Protein AF-A0A2U1IYW6-F1 (afdb_monomer)

Secondary structure (DSSP, 8-state):
-PPPPHHHHHHHHHHHHTT--HHHHHHHHT--HHHHHHHHHHH-TTS-----SPPPSS-HHHHHHHHHHHHTTS--SHHHHHHHHHHHH-----

Organism: Smittium angustum (NCBI:txid133377)

pLDDT: mean 84.58, std 8.82, range [49.84, 94.44]

Sequence (94 aa):
MGKLSIEKKSRIKESLKAGQSVYDVASKFGISKSTVHRMGRTINSNVMKSKGGRLIKLSPQTKRTIVRMMASGKHKTAVSIRDQLELDYKISVS

Mean predicted aligned error: 10.99 Å

Foldseek 3Di:
DDDDDPVLLVVLLVCVVVVHDLVVSCVVSVHDSVVSVVSNCVNPVVPDDDPDDDDDLDDPVLVVVLVVCVVVVVDPDPVVSQVVCCVPPVRHDD

Nearest PDB structures (foldseek):
  1mdm-assembly1_A  TM=4.839E-01  e=1.231E-02  Homo sapiens
  1u78-assembly1_A  TM=4.493E-01  e=9.645E-03  Caenorhabditis elegans
  2lvs-assembly1_A  TM=4.609E-01  e=2.888E-02  Hyperthermus butylicus DSM 5456
  1tc3-assembly1_C  TM=7.782E-01  e=1.341E+00  Caenorhabditis elegans
  6vdk-assembly1_C  TM=5.517E-01  e=6.147E+00  Human immunodeficiency virus 1

Radius of gyration: 24.69 Å; Cα contacts (8 Å, |Δi|>4): 46; chains: 1; bounding box: 53×29×54 Å

Solvent-accessible surface area (backbone atoms only — not comparable to full-atom values): 5909 Å² total; per-residue (Å²): 135,81,84,79,54,70,67,63,52,50,55,52,51,52,43,50,72,72,67,51,53,50,62,59,54,14,65,76,69,74,45,57,50,69,59,44,46,56,54,48,55,68,72,50,64,84,59,79,72,77,84,66,84,77,81,78,89,68,53,73,65,56,54,52,51,52,53,50,42,48,73,67,62,80,38,90,45,73,63,58,48,47,54,48,39,32,71,79,66,68,47,87,85,129

Structure (mmCIF, N/CA/C/O backbone):
data_AF-A0A2U1IYW6-F1
#
_entry.id   AF-A0A2U1IYW6-F1
#
loop_
_atom_site.group_PDB
_atom_site.id
_atom_site.type_symbol
_atom_site.label_atom_id
_atom_site.label_alt_id
_atom_site.label_comp_id
_atom_site.label_asym_id
_atom_site.label_entity_id
_atom_site.label_seq_id
_atom_site.pdbx_PDB_ins_code
_atom_site.Cartn_x
_atom_site.Cartn_y
_atom_site.Cartn_z
_atom_site.occupancy
_atom_site.B_iso_or_equiv
_atom_site.auth_seq_id
_atom_site.auth_comp_id
_atom_site.auth_asym_id
_atom_site.auth_atom_id
_atom_site.pdbx_PDB_model_num
ATOM 1 N N . MET A 1 1 ? -22.394 -0.059 1.478 1.00 49.84 1 MET A N 1
ATOM 2 C CA . MET A 1 1 ? -21.800 0.507 2.715 1.00 49.84 1 MET A CA 1
ATOM 3 C C . MET A 1 1 ? -21.938 2.024 2.677 1.00 49.84 1 MET A C 1
ATOM 5 O O . MET A 1 1 ? -21.246 2.664 1.894 1.00 49.84 1 MET A O 1
ATOM 9 N N . GLY A 1 2 ? -22.868 2.592 3.450 1.00 68.19 2 GLY A N 1
ATOM 10 C CA . GLY A 1 2 ? -23.080 4.043 3.505 1.00 68.19 2 GLY A CA 1
ATOM 11 C C . GLY A 1 2 ? -21.886 4.779 4.122 1.00 68.19 2 GLY A C 1
ATOM 12 O O . GLY A 1 2 ? -21.180 4.239 4.977 1.00 68.19 2 GLY A O 1
ATOM 13 N N . LYS A 1 3 ? -21.629 6.015 3.682 1.00 74.06 3 LYS A N 1
ATOM 14 C CA . LYS A 1 3 ? -20.600 6.869 4.292 1.00 74.06 3 LYS A CA 1
ATOM 15 C C . LYS A 1 3 ? -20.990 7.173 5.742 1.00 74.06 3 LYS A C 1
ATOM 17 O O . LYS A 1 3 ? -22.095 7.627 6.006 1.00 74.06 3 LYS A O 1
ATOM 22 N N . LEU A 1 4 ? -20.056 6.979 6.678 1.00 80.12 4 LEU A N 1
ATOM 23 C CA . LEU A 1 4 ? -20.226 7.466 8.049 1.00 80.12 4 LEU A CA 1
ATOM 24 C C . LEU A 1 4 ? -20.327 9.000 8.055 1.00 80.12 4 LEU A C 1
ATOM 26 O O . LEU A 1 4 ? -19.474 9.658 7.443 1.00 80.12 4 LEU A O 1
ATOM 30 N N . SER A 1 5 ? -21.295 9.534 8.808 1.00 87.81 5 SER A N 1
ATOM 31 C CA . SER A 1 5 ? -21.407 10.969 9.099 1.00 87.81 5 SER A CA 1
ATOM 32 C C . SER A 1 5 ? -20.105 11.521 9.697 1.00 87.81 5 SER A C 1
ATOM 34 O O . SER A 1 5 ? -19.374 10.814 10.402 1.00 87.81 5 SER A O 1
ATOM 36 N N . ILE A 1 6 ? -19.809 12.784 9.391 1.00 87.06 6 ILE A N 1
ATOM 37 C CA . ILE A 1 6 ? -18.604 13.491 9.840 1.00 87.06 6 ILE A CA 1
ATOM 38 C C . ILE A 1 6 ? -18.568 13.562 11.372 1.00 87.06 6 ILE A C 1
ATOM 40 O O . ILE A 1 6 ? -17.546 13.228 11.971 1.00 87.06 6 ILE A O 1
ATOM 44 N N . GLU A 1 7 ? -19.698 13.873 12.006 1.00 89.12 7 GLU A N 1
ATOM 45 C CA . GLU A 1 7 ? -19.820 13.939 13.468 1.00 89.12 7 GLU A CA 1
ATOM 46 C C . GLU A 1 7 ? -19.511 12.595 14.126 1.00 89.12 7 GLU A C 1
ATOM 48 O O . GLU A 1 7 ? -18.716 12.503 15.063 1.00 89.12 7 GLU A O 1
ATOM 53 N N . LYS A 1 8 ? -20.086 11.518 13.574 1.00 88.50 8 LYS A N 1
ATOM 54 C CA . LYS A 1 8 ? -19.870 10.157 14.073 1.00 88.50 8 LYS A CA 1
ATOM 55 C C . LYS A 1 8 ? -18.388 9.783 13.984 1.00 88.50 8 LYS A C 1
ATOM 57 O O . LYS A 1 8 ? -17.857 9.179 14.910 1.00 88.50 8 LYS A O 1
ATOM 62 N N . LYS A 1 9 ? -17.689 10.202 12.920 1.00 88.75 9 LYS A N 1
ATOM 63 C CA . LYS A 1 9 ? -16.235 10.009 12.791 1.00 88.75 9 LYS A CA 1
ATOM 64 C C . LYS A 1 9 ? -15.432 10.788 13.832 1.00 88.75 9 LYS A C 1
ATOM 66 O O . LYS A 1 9 ? -14.438 10.237 14.300 1.00 88.75 9 LYS A O 1
ATOM 71 N N . SER A 1 10 ? -15.813 12.024 14.169 1.00 90.69 10 SER A N 1
ATOM 72 C CA . SER A 1 10 ? -15.098 12.815 15.188 1.00 90.69 10 SER A CA 1
ATOM 73 C C . SER A 1 10 ? -15.160 12.133 16.549 1.00 90.69 10 SER A C 1
ATOM 75 O O . SER A 1 10 ? -14.119 11.823 17.126 1.00 90.69 10 SER A O 1
ATOM 77 N N . ARG A 1 11 ? -16.367 11.743 16.976 1.00 92.75 11 ARG A N 1
ATOM 78 C CA . ARG A 1 11 ? -16.586 11.066 18.263 1.00 92.75 11 ARG A CA 1
ATOM 79 C C . ARG A 1 11 ? -15.795 9.762 18.385 1.00 92.75 11 ARG A C 1
ATOM 81 O O . ARG A 1 11 ? -15.184 9.502 19.413 1.00 92.75 11 ARG A O 1
ATOM 88 N N . ILE A 1 12 ? -15.738 8.964 17.315 1.00 91.12 12 ILE A N 1
ATOM 89 C CA . ILE A 1 12 ? -14.920 7.737 17.284 1.00 91.12 12 ILE A CA 1
ATOM 90 C C . ILE A 1 12 ? -13.432 8.061 17.459 1.00 91.12 12 ILE A C 1
ATOM 92 O O . ILE A 1 12 ? -12.734 7.360 18.188 1.00 91.12 12 ILE A O 1
ATOM 96 N N . LYS A 1 13 ? -12.927 9.109 16.793 1.00 90.44 13 LYS A N 1
ATOM 97 C CA . LYS A 1 13 ? -11.522 9.518 16.932 1.00 90.44 13 LYS A CA 1
ATOM 98 C C . LYS A 1 13 ? -11.212 9.979 18.355 1.00 90.44 13 LYS A C 1
ATOM 100 O O . LYS A 1 13 ? -10.160 9.619 18.868 1.00 90.44 13 LYS A O 1
ATOM 105 N N . GLU A 1 14 ? -12.104 10.742 18.977 1.00 92.38 14 GLU A N 1
ATOM 106 C CA . GLU A 1 14 ? -11.972 11.186 20.371 1.00 92.38 14 GLU A CA 1
ATOM 107 C C . GLU A 1 14 ? -11.948 9.994 21.334 1.00 92.38 14 GLU A C 1
ATOM 109 O O . GLU A 1 14 ? -11.036 9.891 22.150 1.00 92.38 14 GLU A O 1
ATOM 114 N N . SER A 1 15 ? -12.866 9.034 21.176 1.00 90.88 15 SER A N 1
ATOM 115 C CA . SER A 1 15 ? -12.884 7.798 21.971 1.00 90.88 15 SER A CA 1
ATOM 116 C C . SER A 1 15 ? -11.599 6.974 21.829 1.00 90.88 15 SER A C 1
ATOM 118 O O . SER A 1 15 ? -11.066 6.487 22.823 1.00 90.88 15 SER A O 1
ATOM 120 N N . LEU A 1 16 ? -11.062 6.856 20.610 1.00 90.19 16 LEU A N 1
ATOM 121 C CA . LEU A 1 16 ? -9.794 6.160 20.367 1.00 90.19 16 LEU A CA 1
ATOM 122 C C . LEU A 1 16 ? -8.591 6.910 20.959 1.00 90.19 16 LEU A C 1
ATOM 124 O O . LEU A 1 16 ? -7.674 6.272 21.469 1.00 90.19 16 LEU A O 1
ATOM 128 N N . LYS A 1 17 ? -8.590 8.249 20.924 1.00 88.56 17 LYS A N 1
ATOM 129 C CA . LYS A 1 17 ? -7.562 9.072 21.586 1.00 88.56 17 LYS A CA 1
ATOM 130 C C . LYS A 1 17 ? -7.624 8.964 23.110 1.00 88.56 17 LYS A C 1
ATOM 132 O O . LYS A 1 17 ? -6.583 9.001 23.750 1.00 88.56 17 LYS A O 1
ATOM 137 N N . ALA A 1 18 ? -8.820 8.788 23.668 1.00 90.56 18 ALA A N 1
ATOM 138 C CA . ALA A 1 18 ? -9.033 8.547 25.093 1.00 90.56 18 ALA A CA 1
ATOM 139 C C . ALA A 1 18 ? -8.603 7.137 25.553 1.00 90.56 18 ALA A C 1
ATOM 141 O O . ALA A 1 18 ? -8.800 6.791 26.713 1.00 90.56 18 ALA A O 1
ATOM 142 N N . GLY A 1 19 ? -8.043 6.307 24.662 1.00 88.00 19 GLY A N 1
ATOM 143 C CA . GLY A 1 19 ? -7.529 4.979 25.003 1.00 88.00 19 GLY A CA 1
ATOM 144 C C . GLY A 1 19 ? -8.591 3.880 25.076 1.00 88.00 19 GLY A C 1
ATOM 145 O O . GLY A 1 19 ? -8.286 2.778 25.526 1.00 88.00 19 GLY A O 1
ATOM 146 N N . GLN A 1 20 ? -9.825 4.136 24.626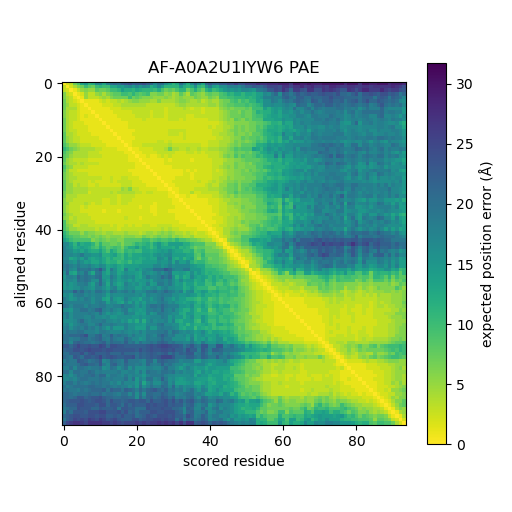 1.00 91.94 20 GLN A N 1
ATOM 147 C CA . GLN A 1 20 ?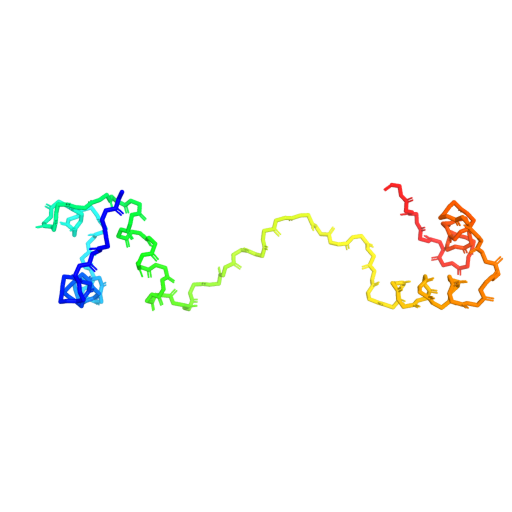 -10.862 3.101 24.592 1.00 91.94 20 GLN A CA 1
ATOM 148 C C . GLN A 1 20 ? -10.505 1.986 23.606 1.00 91.94 20 GLN A C 1
ATOM 150 O O . GLN A 1 20 ? -9.931 2.231 22.537 1.00 91.94 20 GLN A O 1
ATOM 155 N N . SER A 1 21 ? -10.882 0.748 23.941 1.00 91.75 21 SER A N 1
ATOM 156 C CA . SER A 1 21 ? -10.585 -0.392 23.082 1.00 91.75 21 SER A CA 1
ATOM 157 C C . SER A 1 21 ? -11.365 -0.312 21.764 1.00 91.75 21 SER A C 1
ATOM 159 O O . SER A 1 21 ? -12.490 0.187 21.685 1.00 91.75 21 SER A O 1
ATOM 161 N N . VAL A 1 22 ? -10.782 -0.865 20.697 1.00 93.00 22 VAL A N 1
ATOM 162 C CA . VAL A 1 22 ? -11.441 -0.952 19.382 1.00 93.00 22 VAL A CA 1
ATOM 163 C C . VAL A 1 22 ? -12.771 -1.710 19.475 1.00 93.00 22 VAL A C 1
ATOM 165 O O . VAL A 1 22 ? -13.689 -1.416 18.710 1.00 93.00 22 VAL A O 1
ATOM 168 N N . TYR A 1 23 ? -12.873 -2.679 20.389 1.00 94.44 23 TYR A N 1
ATOM 169 C CA . TYR A 1 23 ? -14.077 -3.482 20.582 1.00 94.44 23 TYR A CA 1
ATOM 170 C C . TYR A 1 23 ? -15.197 -2.660 21.226 1.00 94.44 23 TYR A C 1
ATOM 172 O O . TYR A 1 23 ? -16.303 -2.619 20.691 1.00 94.44 23 TYR A O 1
ATOM 180 N N . ASP A 1 24 ? -14.887 -1.918 22.289 1.00 94.12 24 ASP A N 1
ATOM 181 C CA . ASP A 1 24 ? -15.871 -1.090 22.997 1.00 94.12 24 ASP A CA 1
ATOM 182 C C . ASP A 1 24 ? -16.406 0.023 22.098 1.00 94.12 24 ASP A C 1
ATOM 184 O O . ASP A 1 24 ? -17.609 0.274 22.039 1.00 94.12 24 ASP A O 1
ATOM 188 N N . VAL A 1 25 ? -15.521 0.651 21.319 1.00 93.44 25 VAL A N 1
ATOM 189 C CA . VAL A 1 25 ? -15.901 1.680 20.345 1.00 93.44 25 VAL A CA 1
ATOM 190 C C . VAL A 1 25 ? -16.754 1.083 19.216 1.00 93.44 25 VAL A C 1
ATOM 192 O O . VAL A 1 25 ? -17.724 1.704 18.781 1.00 93.44 25 VAL A O 1
ATOM 195 N N . ALA A 1 26 ? -16.446 -0.127 18.745 1.00 94.12 26 ALA A N 1
ATOM 196 C CA . ALA A 1 26 ? -17.251 -0.803 17.726 1.00 94.12 26 ALA A CA 1
ATOM 197 C C . ALA A 1 26 ? -18.681 -1.077 18.218 1.00 94.12 26 ALA A C 1
ATOM 199 O O . ALA A 1 26 ? -19.640 -0.712 17.530 1.00 94.12 26 ALA A O 1
ATOM 200 N N . SER A 1 27 ? -18.812 -1.630 19.428 1.00 94.19 27 SER A N 1
ATOM 201 C CA . SER A 1 27 ? -20.100 -1.908 20.073 1.00 94.19 27 SER A CA 1
ATOM 202 C C . SER A 1 27 ? -20.888 -0.626 20.350 1.00 94.19 27 SER A C 1
ATOM 204 O O . SER A 1 27 ? -22.060 -0.535 19.992 1.00 94.19 27 SER A O 1
ATOM 206 N N . LYS A 1 28 ? -20.236 0.411 20.891 1.00 93.00 28 LYS A N 1
ATOM 207 C CA . LYS A 1 28 ? -20.874 1.690 21.246 1.00 93.00 28 LYS A CA 1
ATOM 208 C C . LYS A 1 28 ? -21.454 2.436 20.044 1.00 93.00 28 LYS A C 1
ATOM 210 O O . LYS A 1 28 ? -22.505 3.059 20.150 1.00 93.00 28 LYS A O 1
ATOM 215 N N . PHE A 1 29 ? -20.761 2.418 18.906 1.00 90.19 29 PHE A N 1
ATOM 216 C CA . PHE A 1 29 ? -21.169 3.176 17.719 1.00 90.19 29 PHE A CA 1
ATOM 217 C C . PHE A 1 29 ? -21.878 2.322 16.654 1.00 90.19 29 PHE A C 1
ATOM 219 O O . PHE A 1 29 ? -22.296 2.877 15.628 1.00 90.19 29 PHE A O 1
ATOM 226 N N . GLY A 1 30 ? -22.023 1.010 16.876 1.00 90.56 30 GLY A N 1
ATOM 227 C CA . GLY A 1 30 ? -22.671 0.081 15.946 1.00 90.56 30 GLY A CA 1
ATOM 228 C C . GLY A 1 30 ? -21.934 -0.018 14.608 1.00 90.56 30 GLY A C 1
ATOM 229 O O . GLY A 1 30 ? -22.535 0.137 13.546 1.00 90.56 30 GLY A O 1
ATOM 230 N N . ILE A 1 31 ? -20.612 -0.180 14.6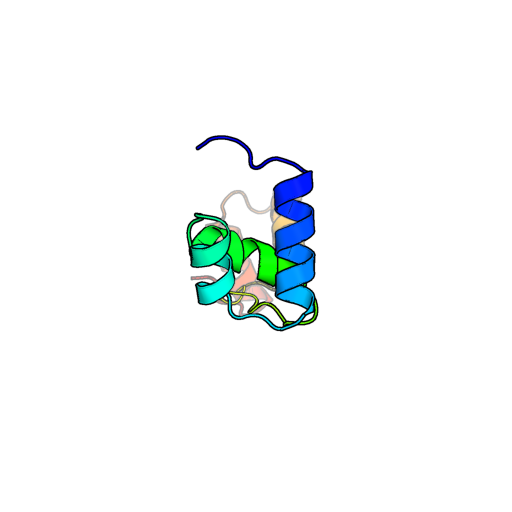48 1.00 90.69 31 ILE A N 1
ATOM 231 C CA . ILE A 1 31 ? -19.749 -0.240 13.457 1.00 90.69 31 ILE A CA 1
ATOM 232 C C . ILE A 1 31 ? -18.830 -1.443 13.520 1.00 90.69 31 ILE A C 1
ATOM 234 O O . ILE A 1 31 ? -18.467 -1.918 14.590 1.00 90.69 31 ILE A O 1
ATOM 238 N N . SER A 1 32 ? -18.386 -1.910 12.353 1.00 92.81 32 SER A N 1
ATOM 239 C CA . SER A 1 32 ? -17.472 -3.044 12.308 1.00 92.81 32 SER A CA 1
ATOM 240 C C . SER A 1 32 ? -16.145 -2.728 13.007 1.00 92.81 32 SER A C 1
ATOM 242 O O . SER A 1 32 ? -15.537 -1.667 12.806 1.00 92.81 32 SER A O 1
ATOM 244 N N . LYS A 1 33 ? -15.634 -3.716 13.749 1.00 93.81 33 LYS A N 1
ATOM 245 C CA . LYS A 1 33 ? -14.298 -3.690 14.363 1.00 93.81 33 LYS A CA 1
ATOM 246 C C . LYS A 1 33 ? -13.212 -3.303 13.353 1.00 93.81 33 LYS A C 1
ATOM 248 O O . LYS A 1 33 ? -12.323 -2.517 13.666 1.00 93.81 33 LYS A O 1
ATOM 253 N N . SER A 1 34 ? -13.306 -3.806 12.120 1.00 92.44 34 SER A N 1
ATOM 254 C CA . SER A 1 34 ? -12.366 -3.495 11.033 1.00 92.44 34 SER A CA 1
ATOM 255 C C . SER A 1 34 ? -12.354 -2.009 10.653 1.00 92.44 34 SER A C 1
ATOM 257 O O . SER A 1 34 ? -11.286 -1.453 10.382 1.00 92.44 34 SER A O 1
ATOM 259 N N . THR A 1 35 ? -13.511 -1.340 10.684 1.00 91.31 35 THR A N 1
ATOM 260 C CA . THR A 1 35 ? -13.629 0.097 10.397 1.00 91.31 35 THR A CA 1
ATOM 261 C C . THR A 1 35 ? -12.973 0.917 11.502 1.00 91.31 35 THR A C 1
ATOM 263 O O . THR A 1 35 ? -12.136 1.773 11.207 1.00 91.31 35 THR A O 1
ATOM 266 N N . VAL A 1 36 ? -13.285 0.617 12.766 1.00 92.94 36 VAL A N 1
ATOM 267 C CA . VAL A 1 36 ? -12.693 1.299 13.928 1.00 92.94 36 VAL A CA 1
ATOM 268 C C . VAL A 1 36 ? -11.178 1.086 13.965 1.00 92.94 36 VAL A C 1
ATOM 270 O O . VAL A 1 36 ? -10.423 2.044 14.108 1.00 92.94 36 VAL A O 1
ATOM 273 N N . HIS A 1 37 ? -10.713 -0.142 13.725 1.00 91.44 37 HIS A N 1
ATOM 274 C CA . HIS A 1 37 ? -9.287 -0.464 13.662 1.00 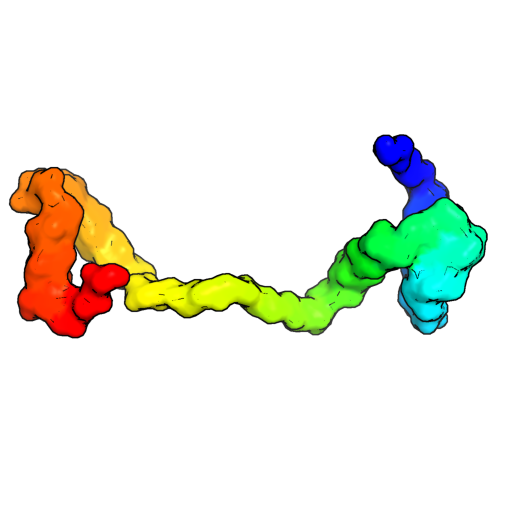91.44 37 HIS A CA 1
ATOM 275 C C . HIS A 1 37 ? -8.555 0.341 12.578 1.00 91.44 37 HIS A C 1
ATOM 277 O O . HIS A 1 37 ? -7.477 0.891 12.810 1.00 91.44 37 HIS A O 1
ATOM 283 N N . ARG A 1 38 ? -9.151 0.461 11.384 1.00 88.75 38 ARG A N 1
ATOM 284 C CA . ARG A 1 38 ? -8.595 1.279 10.298 1.00 88.75 38 ARG A CA 1
ATOM 285 C C . ARG A 1 38 ? -8.532 2.759 10.678 1.00 88.75 38 ARG A C 1
ATOM 287 O O . ARG A 1 38 ? -7.543 3.407 10.347 1.00 88.75 38 ARG A O 1
ATOM 294 N N . MET A 1 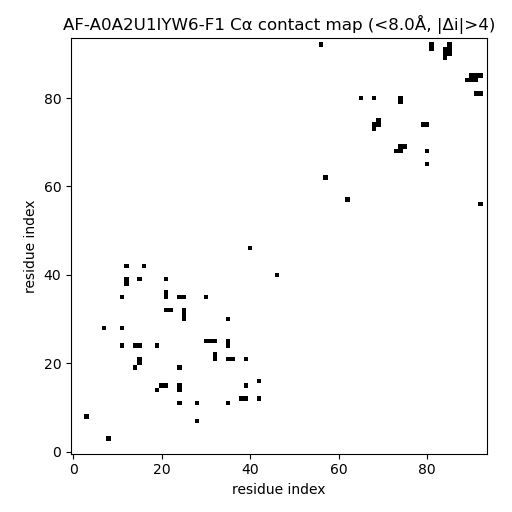39 ? -9.540 3.279 11.381 1.00 89.81 39 MET A N 1
ATOM 295 C CA . MET A 1 39 ? -9.510 4.645 11.917 1.00 89.81 39 MET A CA 1
ATOM 296 C C . MET A 1 39 ? -8.398 4.812 12.964 1.00 89.81 39 MET A C 1
ATOM 298 O O . MET A 1 39 ? -7.631 5.767 12.871 1.00 89.81 39 MET A O 1
ATOM 302 N N . GLY A 1 40 ? -8.224 3.856 13.879 1.00 88.00 40 GLY A N 1
ATOM 303 C CA . GLY A 1 40 ? -7.154 3.877 14.885 1.00 88.00 40 GLY A CA 1
ATOM 304 C C . GLY A 1 40 ? -5.747 3.929 14.283 1.00 88.00 40 GLY A C 1
ATOM 305 O O . GLY A 1 40 ? -4.929 4.743 14.706 1.00 88.00 40 GLY A O 1
ATOM 306 N N . ARG A 1 41 ? -5.485 3.163 13.213 1.00 84.50 41 ARG A N 1
ATOM 307 C CA . ARG A 1 41 ? -4.197 3.215 12.486 1.00 84.50 41 ARG A CA 1
ATOM 308 C C . ARG A 1 41 ? -3.854 4.600 11.925 1.00 84.50 41 ARG A C 1
ATOM 310 O O . ARG A 1 41 ? -2.683 4.881 11.705 1.00 84.50 41 ARG A O 1
ATOM 317 N N . THR A 1 42 ? -4.852 5.441 11.640 1.00 81.38 42 THR A N 1
ATOM 318 C CA . THR A 1 42 ? -4.609 6.813 11.150 1.00 81.38 42 THR A CA 1
ATOM 319 C C . THR A 1 42 ? -4.288 7.799 12.269 1.00 81.38 42 THR A C 1
ATOM 321 O O . THR A 1 42 ? -3.661 8.815 12.003 1.00 81.38 42 THR A O 1
ATOM 324 N N . ILE A 1 43 ? -4.705 7.499 13.503 1.00 81.44 43 ILE A N 1
ATOM 325 C CA . ILE A 1 43 ? -4.456 8.329 14.689 1.00 81.44 43 ILE A CA 1
ATOM 326 C C . ILE A 1 43 ? -3.068 8.016 15.251 1.00 81.44 43 ILE A C 1
ATOM 328 O O . ILE A 1 43 ? -2.291 8.925 15.520 1.00 81.44 43 ILE A O 1
ATOM 332 N N . ASN A 1 44 ? -2.729 6.729 15.350 1.00 70.25 44 ASN A N 1
ATOM 333 C CA . ASN A 1 44 ? -1.432 6.265 15.838 1.00 70.25 44 ASN A CA 1
ATOM 334 C C . ASN A 1 44 ? -0.434 6.126 14.679 1.00 70.25 44 ASN A C 1
ATOM 336 O O . ASN A 1 44 ? 0.082 5.041 14.407 1.00 70.25 44 ASN A O 1
ATOM 340 N N . SER A 1 45 ? -0.171 7.229 13.971 1.00 67.06 45 SER A N 1
ATOM 341 C CA . SER A 1 45 ? 0.771 7.261 12.840 1.00 67.06 45 SER A CA 1
ATOM 342 C C . SER A 1 45 ? 2.216 6.955 13.239 1.00 67.06 45 SER A C 1
ATOM 344 O O . SER A 1 45 ? 3.025 6.645 12.370 1.00 67.06 45 SER A O 1
ATOM 346 N N . ASN A 1 46 ? 2.527 7.018 14.538 1.00 70.88 46 ASN A N 1
ATOM 347 C CA . ASN A 1 46 ? 3.851 6.723 15.080 1.00 70.88 46 ASN A CA 1
ATOM 348 C C . ASN A 1 46 ? 4.169 5.216 15.130 1.00 70.88 46 ASN A C 1
ATOM 350 O O . ASN A 1 46 ? 5.296 4.823 15.412 1.00 70.88 46 ASN A O 1
ATOM 354 N N . VAL A 1 47 ? 3.189 4.348 14.846 1.00 67.44 47 VAL A N 1
ATOM 355 C CA . VAL A 1 47 ? 3.443 2.912 14.705 1.00 67.44 47 VAL A CA 1
ATOM 356 C C . VAL A 1 47 ? 4.136 2.682 13.366 1.00 67.44 47 VAL A C 1
ATOM 358 O O . VAL A 1 47 ? 3.524 2.819 12.302 1.00 67.44 47 VAL A O 1
ATOM 361 N N . MET A 1 48 ? 5.421 2.326 13.423 1.00 65.12 48 MET A N 1
ATOM 362 C CA . MET A 1 48 ? 6.209 1.964 12.249 1.00 65.12 48 MET A CA 1
ATOM 363 C C . MET A 1 48 ? 5.469 0.878 11.462 1.00 65.12 48 MET A C 1
ATOM 365 O O . MET A 1 48 ? 5.268 -0.240 11.937 1.00 65.12 48 MET A O 1
ATOM 369 N N . LYS A 1 49 ? 5.025 1.208 10.247 1.00 70.12 49 LYS A N 1
ATOM 370 C CA . LYS A 1 49 ? 4.411 0.214 9.367 1.00 70.12 49 LYS A CA 1
ATOM 371 C C . LYS A 1 49 ? 5.492 -0.783 8.971 1.00 70.12 49 LYS A C 1
ATOM 373 O O . LYS A 1 49 ? 6.538 -0.383 8.459 1.00 70.12 49 LYS A O 1
ATOM 378 N N . SER A 1 50 ? 5.227 -2.076 9.148 1.00 71.00 50 SER A N 1
ATOM 379 C CA . SER A 1 50 ? 6.043 -3.105 8.509 1.00 71.00 50 SER A CA 1
ATOM 380 C C . SER A 1 50 ? 6.045 -2.819 7.008 1.00 71.00 50 SER A C 1
ATOM 382 O O . SER A 1 50 ? 4.968 -2.743 6.410 1.00 71.00 50 SER A O 1
ATOM 384 N N . LYS A 1 51 ? 7.224 -2.640 6.400 1.00 72.19 51 LYS A N 1
ATOM 385 C CA . LYS A 1 51 ? 7.330 -2.286 4.973 1.00 72.19 51 LYS A CA 1
ATOM 386 C C . LYS A 1 51 ? 6.648 -3.309 4.056 1.00 72.19 51 LYS A C 1
ATOM 388 O O . LYS A 1 51 ? 6.255 -2.933 2.960 1.00 72.19 51 LYS A O 1
ATOM 393 N N . GLY A 1 52 ? 6.411 -4.529 4.552 1.00 77.00 52 GLY A N 1
ATOM 394 C CA . GLY A 1 52 ? 5.685 -5.582 3.851 1.00 77.00 52 GLY A CA 1
ATOM 395 C C . GLY A 1 52 ? 6.387 -6.008 2.562 1.00 77.00 52 GLY A C 1
ATOM 396 O O . GLY A 1 52 ? 7.283 -5.336 2.059 1.00 77.00 52 GLY A O 1
ATOM 397 N N . GLY A 1 53 ? 5.974 -7.144 2.012 1.00 82.81 53 GLY A N 1
ATOM 398 C CA . GLY A 1 53 ? 6.483 -7.621 0.728 1.00 82.81 53 GLY A CA 1
ATOM 399 C C . GLY A 1 53 ? 7.917 -8.160 0.754 1.00 82.81 53 GLY A C 1
ATOM 400 O O . GLY A 1 53 ? 8.593 -8.210 1.781 1.00 82.81 53 GLY A O 1
ATOM 401 N N . ARG A 1 54 ? 8.357 -8.624 -0.419 1.00 78.69 54 ARG A N 1
ATOM 402 C CA . ARG A 1 54 ? 9.687 -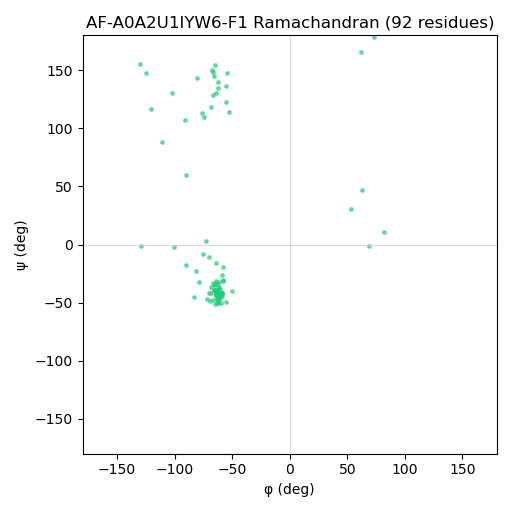9.200 -0.635 1.00 78.69 54 ARG A CA 1
ATOM 403 C C . ARG A 1 54 ? 10.721 -8.090 -0.805 1.00 78.69 54 ARG A C 1
ATOM 405 O O . ARG A 1 54 ? 10.446 -7.075 -1.445 1.00 78.69 54 ARG A O 1
ATOM 412 N N . LEU A 1 55 ? 11.928 -8.316 -0.286 1.00 78.88 55 LEU A N 1
ATOM 413 C CA . LEU A 1 55 ? 13.069 -7.439 -0.541 1.00 78.88 55 LEU A CA 1
ATOM 414 C C . LEU A 1 55 ? 13.302 -7.287 -2.050 1.00 78.88 55 LEU A C 1
ATOM 416 O O . LEU A 1 55 ? 13.247 -8.257 -2.810 1.00 78.88 55 LEU A O 1
ATOM 420 N N . ILE A 1 56 ? 13.561 -6.053 -2.480 1.00 82.50 56 ILE A N 1
ATOM 421 C CA . ILE A 1 56 ? 13.863 -5.749 -3.877 1.00 82.50 56 ILE A CA 1
ATOM 422 C C . ILE A 1 56 ? 15.232 -6.358 -4.204 1.00 82.50 56 ILE A C 1
ATOM 424 O O . ILE A 1 56 ? 16.229 -5.959 -3.611 1.00 82.50 56 ILE A O 1
ATOM 428 N N . LYS A 1 57 ? 15.283 -7.294 -5.164 1.00 82.06 57 LYS A N 1
ATOM 429 C CA . LYS A 1 57 ? 16.537 -7.942 -5.604 1.00 82.06 57 LYS A CA 1
ATOM 430 C C . LYS A 1 57 ? 17.534 -6.954 -6.229 1.00 82.06 57 LYS A C 1
ATOM 432 O O . LYS A 1 57 ? 18.737 -7.130 -6.113 1.00 82.06 57 LYS A O 1
ATOM 437 N N . LEU A 1 58 ? 17.031 -5.926 -6.917 1.00 84.12 58 LEU A N 1
ATOM 438 C CA . LEU A 1 58 ? 17.845 -4.989 -7.693 1.00 84.12 58 LEU A CA 1
ATOM 439 C C . LEU A 1 58 ? 18.059 -3.662 -6.970 1.00 84.12 58 LEU A C 1
ATOM 441 O O . LEU A 1 58 ? 17.100 -2.987 -6.579 1.00 84.12 58 LEU A O 1
ATOM 445 N N . SER A 1 59 ? 19.318 -3.230 -6.907 1.00 86.19 59 SER A N 1
ATOM 446 C CA . SER A 1 59 ? 19.660 -1.892 -6.432 1.00 86.19 59 SER A CA 1
ATOM 447 C C . SER A 1 59 ? 19.108 -0.803 -7.379 1.00 86.19 59 SER A C 1
ATOM 449 O O . SER A 1 59 ? 18.942 -1.039 -8.584 1.00 86.19 59 SER A O 1
ATOM 451 N N . PRO A 1 60 ? 18.859 0.427 -6.889 1.00 89.12 60 PRO A N 1
ATOM 452 C CA . PRO A 1 60 ? 18.485 1.555 -7.746 1.00 89.12 60 PRO A CA 1
ATOM 453 C C . PRO A 1 60 ? 19.521 1.868 -8.834 1.00 89.12 60 PRO A C 1
ATOM 455 O O . PRO A 1 60 ? 19.168 2.341 -9.912 1.00 89.12 60 PRO A O 1
ATOM 458 N N . GLN A 1 61 ? 20.804 1.606 -8.567 1.00 88.62 61 GLN A N 1
ATOM 459 C CA . GLN A 1 61 ? 21.876 1.795 -9.543 1.00 88.62 61 GLN A CA 1
ATOM 460 C C . GLN A 1 61 ? 21.731 0.804 -10.699 1.00 88.62 61 GLN A C 1
ATOM 462 O O . GLN A 1 61 ? 21.683 1.232 -11.849 1.00 88.62 61 GLN A O 1
ATOM 467 N N . THR A 1 62 ? 21.523 -0.479 -10.393 1.00 87.94 62 THR A N 1
ATOM 468 C CA . THR A 1 62 ? 21.325 -1.534 -11.398 1.00 87.94 62 THR A CA 1
ATOM 469 C C . THR A 1 62 ? 20.113 -1.246 -12.284 1.00 87.94 62 THR A C 1
ATOM 471 O O . THR A 1 62 ? 20.197 -1.371 -13.503 1.00 87.94 62 THR A O 1
ATOM 474 N N . LYS A 1 63 ? 19.006 -0.760 -11.704 1.00 90.25 63 LYS A N 1
ATOM 475 C CA . LYS A 1 63 ? 17.826 -0.331 -12.479 1.00 90.25 63 LYS A CA 1
ATOM 476 C C . LYS A 1 63 ? 18.158 0.781 -13.476 1.00 90.25 63 LYS A C 1
ATOM 478 O O . LYS A 1 63 ? 17.713 0.727 -14.618 1.00 90.25 63 LYS A O 1
ATOM 483 N N . ARG A 1 64 ? 18.958 1.774 -13.071 1.00 91.31 64 ARG A N 1
ATOM 484 C CA . ARG A 1 64 ? 19.398 2.854 -13.972 1.00 91.31 64 ARG A CA 1
ATOM 485 C C . ARG A 1 64 ? 20.284 2.326 -15.097 1.00 91.31 64 ARG A C 1
ATOM 487 O O . ARG A 1 64 ? 20.134 2.778 -16.228 1.00 91.31 64 ARG A O 1
ATOM 494 N N . THR A 1 65 ? 21.162 1.367 -14.813 1.00 89.06 65 THR A N 1
ATOM 495 C CA . THR A 1 65 ? 22.000 0.739 -15.842 1.00 89.06 65 THR A CA 1
ATOM 496 C C . THR A 1 65 ? 21.154 -0.023 -16.864 1.00 89.06 65 THR A C 1
ATOM 498 O O . THR A 1 65 ? 21.361 0.167 -18.058 1.00 89.06 65 THR A O 1
ATOM 501 N N . ILE A 1 66 ? 20.146 -0.789 -16.422 1.00 89.50 66 ILE A N 1
ATOM 502 C CA . ILE A 1 66 ? 19.187 -1.471 -17.316 1.00 89.50 66 ILE A CA 1
ATOM 503 C C . ILE A 1 66 ? 18.523 -0.467 -18.261 1.00 89.50 66 ILE A C 1
ATOM 505 O O . ILE A 1 66 ? 18.532 -0.662 -19.473 1.00 89.50 66 ILE A O 1
ATOM 509 N N . VAL A 1 67 ? 18.005 0.640 -17.720 1.00 91.44 67 VAL A N 1
ATOM 510 C CA . VAL A 1 67 ? 17.354 1.683 -18.527 1.00 91.44 67 VAL A CA 1
ATOM 511 C C . VAL A 1 67 ? 18.317 2.275 -19.559 1.00 91.44 67 VAL A C 1
ATOM 513 O O . VAL A 1 67 ? 17.926 2.455 -20.708 1.00 91.44 67 VAL A O 1
ATOM 516 N N . ARG A 1 68 ? 19.586 2.527 -19.201 1.00 90.25 68 ARG A N 1
ATOM 517 C CA . ARG A 1 68 ? 20.595 3.000 -20.168 1.00 90.25 68 ARG A CA 1
ATOM 518 C C . ARG A 1 68 ? 20.883 1.971 -21.258 1.00 90.25 68 ARG A C 1
ATOM 520 O O . ARG A 1 68 ? 20.973 2.349 -22.421 1.00 90.25 68 ARG A O 1
ATOM 527 N N . MET A 1 69 ? 21.019 0.694 -20.900 1.00 88.31 69 MET A N 1
ATOM 528 C CA . MET A 1 69 ? 21.256 -0.383 -21.866 1.00 88.31 69 MET A CA 1
ATOM 529 C C . MET A 1 69 ? 20.108 -0.490 -22.873 1.00 88.31 69 MET A C 1
ATOM 531 O O . MET A 1 69 ? 20.365 -0.553 -24.075 1.00 88.31 69 MET A O 1
ATOM 535 N N . MET A 1 70 ? 18.862 -0.404 -22.398 1.00 88.25 70 MET A N 1
ATOM 536 C CA . MET A 1 70 ? 17.673 -0.359 -23.255 1.00 88.25 70 MET A CA 1
ATOM 537 C C . MET A 1 70 ? 17.661 0.884 -24.152 1.00 88.25 70 MET A C 1
ATOM 539 O O . MET A 1 70 ? 17.501 0.767 -25.363 1.00 88.25 70 MET A O 1
ATOM 543 N N . ALA A 1 71 ? 17.874 2.071 -23.574 1.00 90.06 71 ALA A N 1
ATOM 544 C CA . ALA A 1 71 ? 17.840 3.339 -24.305 1.00 90.06 71 ALA A CA 1
ATOM 545 C C . ALA A 1 71 ? 18.950 3.451 -25.362 1.00 90.06 71 ALA A C 1
ATOM 547 O O . ALA A 1 71 ? 18.749 4.061 -26.405 1.00 90.06 71 ALA A O 1
ATOM 548 N N . SER A 1 72 ? 20.109 2.835 -25.117 1.00 87.62 72 SER A N 1
ATOM 549 C CA . SER A 1 72 ? 21.221 2.802 -26.072 1.00 87.62 72 SER A CA 1
ATOM 550 C C . SER A 1 72 ? 20.959 1.926 -27.303 1.00 87.62 72 SER A C 1
ATOM 552 O O . SER A 1 72 ? 21.764 1.932 -28.229 1.00 87.62 72 SER A O 1
ATOM 554 N N . GLY A 1 73 ? 19.890 1.120 -27.302 1.00 81.44 73 GLY A N 1
ATOM 555 C CA . GLY A 1 73 ? 19.559 0.188 -28.384 1.00 81.44 73 GLY A CA 1
ATOM 556 C C . GLY A 1 73 ? 20.520 -0.999 -28.532 1.00 81.44 73 GLY A C 1
ATOM 557 O O . GLY A 1 73 ? 20.282 -1.862 -29.377 1.00 81.44 73 GLY A O 1
ATOM 558 N N . LYS A 1 74 ? 21.577 -1.080 -27.706 1.00 76.25 74 LYS A N 1
ATOM 559 C CA . LYS A 1 74 ? 22.579 -2.160 -27.739 1.00 76.25 74 LYS A CA 1
ATOM 560 C C . LYS A 1 74 ? 21.992 -3.525 -27.384 1.00 76.25 74 LYS A C 1
ATOM 562 O O . LYS A 1 74 ? 22.40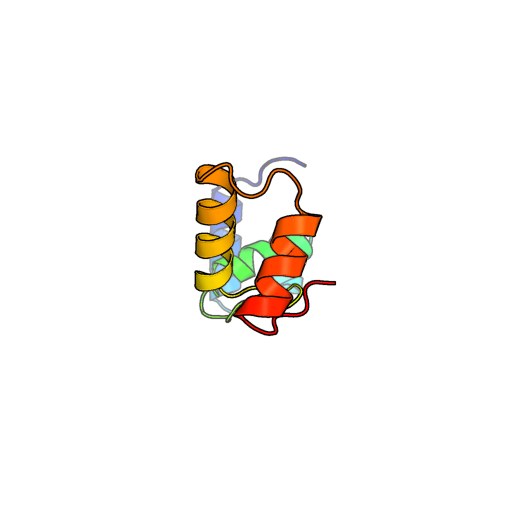9 -4.528 -27.950 1.00 76.25 74 LYS A O 1
ATOM 567 N N . HIS A 1 75 ? 21.005 -3.562 -26.491 1.00 82.00 75 HIS A N 1
ATOM 568 C CA . HIS A 1 75 ? 20.353 -4.797 -26.065 1.00 82.00 75 HIS A CA 1
ATOM 569 C C . HIS A 1 75 ? 18.859 -4.741 -26.383 1.00 82.00 75 HIS A C 1
ATOM 571 O O . HIS A 1 75 ? 18.128 -3.910 -25.846 1.00 82.00 75 HIS A O 1
ATOM 577 N N . LYS A 1 76 ? 18.407 -5.636 -27.267 1.00 80.62 76 LYS A N 1
ATOM 578 C CA . LYS A 1 76 ? 17.011 -5.698 -27.740 1.00 80.62 76 LYS A CA 1
ATOM 579 C C . LYS A 1 76 ? 16.122 -6.603 -26.887 1.00 80.62 76 LYS A C 1
ATOM 581 O O . LYS A 1 76 ? 14.902 -6.506 -26.960 1.00 80.62 76 LYS A O 1
ATOM 586 N N . THR A 1 77 ? 16.719 -7.489 -26.091 1.00 88.44 77 THR A N 1
ATOM 587 C CA . THR A 1 77 ? 16.001 -8.479 -25.282 1.00 88.44 77 THR A CA 1
ATOM 588 C C . THR A 1 77 ? 16.386 -8.369 -23.813 1.00 88.44 77 THR A C 1
ATOM 590 O O . THR A 1 77 ? 17.529 -8.068 -23.469 1.00 88.44 77 THR A O 1
ATOM 593 N N . ALA A 1 78 ? 15.430 -8.660 -22.928 1.00 87.06 78 ALA A N 1
ATOM 594 C CA . ALA A 1 78 ? 15.674 -8.686 -21.487 1.00 87.06 78 ALA A CA 1
ATOM 595 C C . ALA A 1 78 ? 16.722 -9.741 -21.088 1.00 87.06 78 ALA A C 1
ATOM 597 O O . ALA A 1 78 ? 17.489 -9.516 -20.158 1.00 87.06 78 ALA A O 1
ATOM 598 N N . VAL A 1 79 ? 16.789 -10.857 -21.825 1.00 88.31 79 VAL A N 1
ATOM 599 C CA . VAL A 1 79 ? 17.784 -11.924 -21.625 1.00 88.31 79 VAL A CA 1
ATOM 600 C C . VAL A 1 79 ? 19.196 -11.396 -21.868 1.00 88.31 79 VAL A C 1
ATOM 602 O O . VAL A 1 79 ? 20.049 -11.542 -21.006 1.00 88.31 79 VAL A O 1
ATOM 605 N N . SER A 1 80 ? 19.414 -10.670 -22.968 1.00 88.31 80 SER A N 1
ATOM 606 C CA . SER A 1 80 ? 20.724 -10.078 -23.264 1.00 88.31 80 SER A CA 1
ATOM 607 C C . SER A 1 80 ? 21.166 -9.073 -22.195 1.00 88.31 80 SER A C 1
ATOM 609 O O . SER A 1 80 ? 22.341 -9.023 -21.848 1.00 88.31 80 SER A O 1
ATOM 611 N N . ILE A 1 81 ? 20.227 -8.306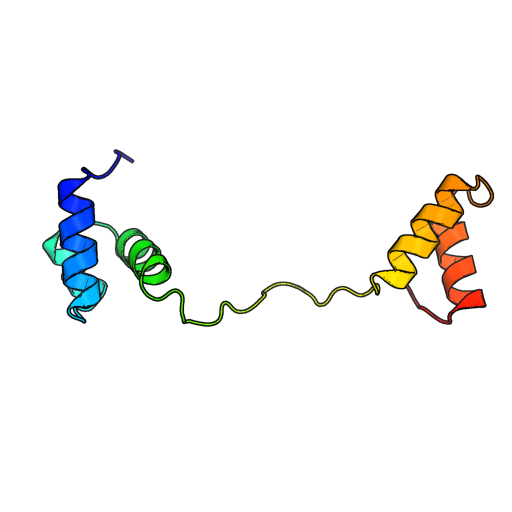 -21.629 1.00 88.00 81 ILE A N 1
ATOM 612 C CA . ILE A 1 81 ? 20.523 -7.387 -20.520 1.00 88.00 81 ILE A CA 1
ATOM 613 C C . ILE A 1 81 ? 20.876 -8.159 -19.246 1.00 88.00 81 ILE A C 1
ATOM 615 O O . ILE A 1 81 ? 21.797 -7.766 -18.537 1.00 88.00 81 ILE A O 1
ATOM 619 N N . ARG A 1 82 ? 20.155 -9.242 -18.937 1.00 88.44 82 ARG A N 1
ATOM 620 C CA . ARG A 1 82 ? 20.451 -10.099 -17.781 1.00 88.44 82 ARG A CA 1
ATOM 621 C C . ARG A 1 82 ? 21.852 -10.693 -17.893 1.00 88.44 82 ARG A C 1
ATOM 623 O O . ARG A 1 82 ? 22.617 -10.570 -16.945 1.00 88.44 82 ARG A O 1
ATOM 630 N N . ASP A 1 83 ? 22.178 -11.282 -19.038 1.00 87.75 83 ASP A N 1
ATOM 631 C CA . ASP A 1 83 ? 23.470 -11.934 -19.253 1.00 87.75 83 ASP A CA 1
ATOM 632 C C . ASP A 1 83 ? 24.613 -10.906 -19.149 1.00 87.75 83 ASP A C 1
ATOM 634 O O . ASP A 1 83 ? 25.618 -11.154 -18.488 1.00 87.75 83 ASP A O 1
ATOM 638 N N . GLN A 1 84 ? 24.416 -9.693 -19.684 1.00 86.38 84 GLN A N 1
ATOM 639 C CA . GLN A 1 84 ? 25.373 -8.592 -19.532 1.00 86.38 84 GLN A CA 1
ATOM 640 C C . GLN A 1 84 ? 25.530 -8.143 -18.068 1.00 86.38 84 GLN A C 1
ATOM 642 O O . GLN A 1 84 ? 26.640 -7.889 -17.608 1.00 86.38 84 GLN A O 1
ATOM 647 N N . LEU A 1 85 ? 24.434 -8.060 -17.307 1.00 86.50 85 LEU A N 1
ATOM 648 C CA . LEU A 1 85 ? 24.485 -7.719 -15.881 1.00 86.50 85 LEU A CA 1
ATOM 649 C C . LEU A 1 85 ? 25.196 -8.780 -15.039 1.00 86.50 85 LEU A C 1
ATOM 651 O O . LEU A 1 85 ? 25.847 -8.444 -14.046 1.00 86.50 85 LEU A O 1
ATOM 655 N N . GLU A 1 86 ? 25.048 -10.047 -15.408 1.00 86.12 86 GLU A N 1
ATOM 656 C CA . GLU A 1 86 ? 25.727 -11.154 -14.749 1.00 86.12 86 GLU A CA 1
ATOM 657 C C . GLU A 1 86 ? 27.232 -11.127 -15.047 1.00 86.12 86 GLU A C 1
ATOM 659 O O . GLU A 1 86 ? 28.031 -11.263 -14.120 1.00 86.12 86 GLU A O 1
ATOM 664 N N . LEU A 1 87 ? 27.622 -10.836 -16.292 1.00 83.38 87 LEU A N 1
ATOM 665 C CA . LEU A 1 87 ? 29.024 -10.681 -16.695 1.00 83.38 87 LEU A CA 1
ATOM 666 C C . LEU A 1 87 ? 29.709 -9.480 -16.022 1.00 83.38 87 LEU A C 1
ATOM 668 O O . LEU A 1 87 ? 30.767 -9.639 -15.412 1.00 83.38 87 LEU A O 1
ATOM 672 N N . ASP A 1 88 ? 29.105 -8.292 -16.095 1.00 80.00 88 ASP A N 1
ATOM 673 C CA . ASP A 1 88 ? 29.745 -7.042 -15.659 1.00 80.00 88 ASP A CA 1
ATOM 674 C C . ASP A 1 88 ? 29.720 -6.858 -14.134 1.00 80.00 88 ASP A C 1
ATOM 676 O O . ASP A 1 88 ? 30.615 -6.239 -13.554 1.00 80.00 88 ASP A O 1
ATOM 680 N N . TYR A 1 89 ? 28.675 -7.369 -13.473 1.00 75.81 89 TYR A N 1
ATOM 681 C CA . TYR A 1 89 ? 28.391 -7.050 -12.071 1.00 75.81 89 TYR A CA 1
ATOM 682 C C . TYR A 1 89 ? 28.169 -8.279 -11.179 1.00 75.81 89 TYR A C 1
ATOM 684 O O . TYR A 1 89 ? 27.951 -8.102 -9.978 1.00 75.81 89 TYR A O 1
ATOM 692 N N . LYS A 1 90 ? 28.214 -9.510 -11.718 1.00 79.38 90 LYS A N 1
ATOM 693 C CA . LYS A 1 90 ? 27.920 -10.766 -10.991 1.00 79.38 90 LYS A CA 1
ATOM 694 C C . LYS A 1 90 ? 26.561 -10.755 -10.277 1.00 79.38 90 LYS A C 1
ATOM 696 O O . LYS A 1 90 ? 26.386 -11.375 -9.228 1.00 79.38 90 LYS A O 1
ATOM 701 N N . ILE A 1 91 ? 25.588 -10.023 -10.824 1.00 73.56 91 ILE A N 1
ATOM 702 C CA . ILE A 1 91 ? 24.238 -9.944 -10.260 1.00 73.56 91 ILE A CA 1
ATOM 703 C C . ILE A 1 91 ? 23.390 -11.039 -10.902 1.00 73.56 91 ILE A C 1
ATOM 705 O O . ILE A 1 91 ? 22.967 -10.904 -12.046 1.00 73.56 91 ILE A O 1
ATOM 709 N N . SER A 1 92 ? 23.086 -12.095 -10.146 1.00 70.62 92 SER A N 1
ATOM 710 C CA . SER A 1 92 ? 22.155 -13.131 -10.602 1.00 70.62 92 SER A CA 1
ATOM 711 C C . SER A 1 92 ? 20.710 -12.635 -10.493 1.00 70.62 92 SER A C 1
ATOM 713 O O . SER A 1 92 ? 20.188 -12.392 -9.397 1.00 70.62 92 SER A O 1
ATOM 715 N N . VAL A 1 93 ? 20.057 -12.460 -11.642 1.00 65.19 93 VAL A N 1
ATOM 716 C CA . VAL A 1 93 ? 18.644 -12.072 -11.733 1.00 65.19 93 VAL A CA 1
ATOM 717 C C . VAL A 1 93 ? 17.851 -13.262 -12.276 1.00 65.19 93 VAL A C 1
ATOM 719 O O . VAL A 1 93 ? 17.680 -13.404 -13.485 1.00 65.19 93 VAL A O 1
ATOM 722 N N . SER A 1 94 ? 17.407 -14.133 -11.362 1.00 59.81 94 SER A N 1
ATOM 723 C CA . SER A 1 94 ? 16.463 -15.232 -11.620 1.00 59.81 94 SER A CA 1
AT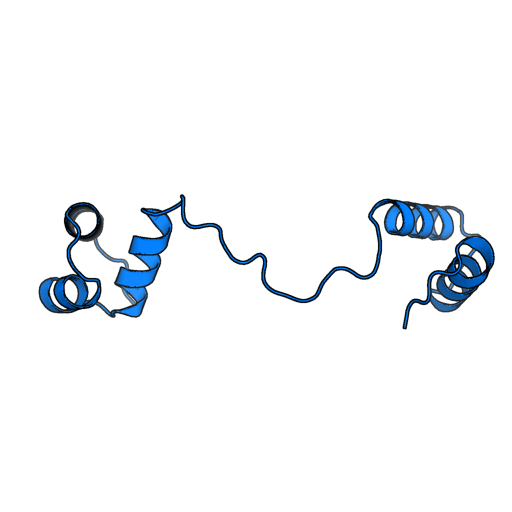OM 724 C C . SER A 1 94 ? 15.004 -14.835 -11.454 1.00 59.81 94 SER A C 1
ATOM 726 O O . SER A 1 94 ? 14.696 -14.030 -10.530 1.00 59.81 94 SER A O 1
#

InterPro domains:
  IPR009057 Homedomain-like superfamily [SSF46689] (3-93)